Protein AF-A0A8S2EYK3-F1 (afdb_monomer_lite)

Secondary structure (DSSP, 8-state):
-------------SS--HHHHHHHHHHHHHHHHHTTPPP-GGG-EEEE---HHHHHHHHHHH-SSSEEEE-HHHHHHHHHHHGGGSS-TTHHHHHHHHHHHHHT-SSHHHHHHHHHHHHHHTTT-HHHHHHHHHHH-

Structure (mmCIF, N/CA/C/O backbone):
data_AF-A0A8S2EYK3-F1
#
_entry.id   AF-A0A8S2EYK3-F1
#
loop_
_atom_site.group_PDB
_atom_site.id
_atom_site.type_symbol
_atom_site.label_atom_id
_atom_site.label_alt_id
_atom_site.label_comp_id
_atom_site.label_asym_id
_atom_site.label_entity_id
_atom_site.label_seq_id
_atom_site.pdbx_PDB_ins_code
_atom_site.Cartn_x
_atom_site.Cartn_y
_atom_site.Cartn_z
_atom_site.occupancy
_atom_site.B_iso_or_equiv
_atom_site.auth_seq_id
_atom_site.auth_comp_id
_atom_site.auth_asym_id
_atom_site.auth_atom_id
_atom_site.pdbx_PDB_model_num
ATOM 1 N N . MET A 1 1 ? -4.067 21.830 -13.860 1.00 50.81 1 MET A N 1
ATOM 2 C CA . MET A 1 1 ? -3.672 20.714 -14.745 1.00 50.81 1 MET A CA 1
ATOM 3 C C . MET A 1 1 ? -4.149 19.430 -14.081 1.00 50.81 1 MET A C 1
ATOM 5 O O . MET A 1 1 ? -3.721 19.163 -12.966 1.00 50.81 1 MET A O 1
ATOM 9 N N . ILE A 1 2 ? -5.109 18.714 -14.670 1.00 65.94 2 ILE A N 1
ATOM 10 C CA . ILE A 1 2 ? -5.570 17.426 -14.126 1.00 65.94 2 ILE A CA 1
ATOM 11 C C . ILE A 1 2 ? -4.482 16.403 -14.456 1.00 65.94 2 ILE A C 1
ATOM 13 O O . ILE A 1 2 ? -4.147 16.244 -15.627 1.00 65.94 2 ILE A O 1
ATOM 17 N N . LYS A 1 3 ? -3.894 15.752 -13.447 1.00 75.62 3 LYS A N 1
ATOM 18 C CA . LYS A 1 3 ? -2.969 14.636 -13.680 1.00 75.62 3 LYS A CA 1
ATOM 19 C C . LYS A 1 3 ? -3.778 13.471 -14.252 1.00 75.62 3 LYS A C 1
ATOM 21 O O . LYS A 1 3 ? -4.731 13.033 -13.614 1.00 75.62 3 LYS A O 1
ATOM 26 N N . GLN A 1 4 ? -3.424 13.006 -15.444 1.00 82.38 4 GLN A N 1
ATOM 27 C CA . GLN A 1 4 ? -4.035 11.835 -16.068 1.00 82.38 4 GLN A CA 1
ATOM 28 C C . GLN A 1 4 ? -3.063 10.660 -15.984 1.00 82.38 4 GLN A C 1
ATOM 30 O O . GLN A 1 4 ? -1.855 10.826 -16.149 1.00 82.38 4 GLN A O 1
ATOM 35 N N . PHE A 1 5 ? -3.590 9.479 -15.669 1.00 82.00 5 PHE A N 1
ATOM 36 C CA . PHE A 1 5 ? -2.819 8.244 -15.716 1.00 82.00 5 PHE A CA 1
ATOM 37 C C . PHE A 1 5 ? -2.772 7.750 -17.163 1.00 82.00 5 PHE A C 1
ATOM 39 O O . PHE A 1 5 ? -3.820 7.567 -17.782 1.00 82.00 5 PHE A O 1
ATOM 46 N N . HIS A 1 6 ? -1.568 7.535 -17.687 1.00 87.81 6 HIS A N 1
ATOM 47 C CA . HIS A 1 6 ? -1.349 7.055 -19.048 1.00 87.81 6 HIS A CA 1
ATOM 48 C C . HIS A 1 6 ? -0.763 5.641 -18.990 1.00 87.81 6 HIS A C 1
ATOM 50 O O . HIS A 1 6 ? 0.427 5.498 -18.699 1.00 87.81 6 HIS A O 1
ATOM 56 N N . PRO A 1 7 ? -1.568 4.590 -19.223 1.00 89.62 7 PRO A N 1
ATOM 57 C CA . PRO A 1 7 ? -1.022 3.246 -19.338 1.00 89.62 7 PRO A CA 1
ATOM 58 C C . PRO A 1 7 ? -0.080 3.194 -20.546 1.00 89.62 7 PRO A C 1
ATOM 60 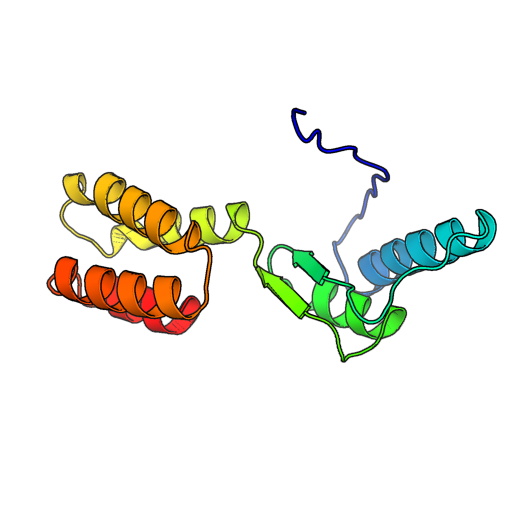O O . PRO A 1 7 ? -0.446 3.627 -21.637 1.00 89.62 7 PRO A O 1
ATOM 63 N N . TYR A 1 8 ? 1.130 2.677 -20.343 1.00 86.94 8 TYR A N 1
ATOM 64 C CA . TYR A 1 8 ? 2.167 2.587 -21.380 1.00 86.94 8 TYR A CA 1
ATOM 65 C C . TYR A 1 8 ? 2.481 1.143 -21.792 1.00 86.94 8 TYR A C 1
ATOM 67 O O . TYR A 1 8 ? 3.222 0.919 -22.742 1.00 86.94 8 TYR A O 1
ATOM 75 N N . GLY A 1 9 ? 1.906 0.160 -21.099 1.00 89.12 9 GLY A N 1
ATOM 76 C CA . GLY A 1 9 ? 2.107 -1.253 -21.380 1.00 89.12 9 GLY A CA 1
ATOM 77 C C . GLY A 1 9 ? 0.988 -2.104 -20.795 1.00 89.12 9 GLY A C 1
ATOM 78 O O . GLY A 1 9 ? 0.311 -1.706 -19.844 1.00 89.12 9 GLY A O 1
ATOM 79 N N . PHE A 1 10 ? 0.796 -3.277 -21.386 1.00 91.31 10 PHE A N 1
ATOM 80 C CA . PHE A 1 10 ? -0.092 -4.317 -20.889 1.00 91.31 10 PHE A CA 1
ATOM 81 C C . PHE A 1 10 ? 0.595 -5.663 -21.090 1.00 91.31 10 PHE A C 1
ATOM 83 O O . PHE A 1 10 ? 1.135 -5.926 -22.163 1.00 91.31 10 PHE A O 1
ATOM 90 N N . ALA A 1 11 ? 0.571 -6.500 -20.061 1.00 92.19 11 ALA A N 1
ATOM 91 C CA . ALA A 1 11 ? 1.145 -7.832 -20.096 1.00 92.19 11 ALA A CA 1
ATOM 92 C C . ALA A 1 11 ? 0.074 -8.854 -19.724 1.00 92.19 11 ALA A C 1
ATOM 94 O O . ALA A 1 11 ? -0.745 -8.615 -18.837 1.00 92.19 11 ALA A O 1
ATOM 95 N N . VAL A 1 12 ? 0.088 -9.991 -20.415 1.00 91.69 12 VAL A N 1
ATOM 96 C CA . VAL A 1 12 ? -0.781 -11.132 -20.122 1.00 91.69 12 VAL A CA 1
ATOM 97 C C . VAL A 1 12 ? 0.111 -12.281 -19.697 1.00 91.69 12 VAL A C 1
ATOM 99 O O . VAL A 1 12 ? 0.883 -12.800 -20.501 1.00 91.69 12 VAL A O 1
ATOM 102 N N . CYS A 1 13 ? -0.006 -12.674 -18.435 1.00 88.69 13 CYS A N 1
ATOM 103 C CA . CYS A 1 13 ? 0.777 -13.751 -17.844 1.00 88.69 13 CYS A CA 1
ATOM 104 C C . CYS A 1 13 ? -0.146 -14.911 -17.480 1.00 88.69 13 CYS A C 1
ATOM 106 O O . CYS A 1 13 ? -1.297 -14.703 -17.101 1.00 88.69 13 CYS A O 1
ATOM 108 N N . SER A 1 14 ? 0.351 -16.143 -17.589 1.00 86.81 14 SER A N 1
ATOM 109 C CA . SER A 1 14 ? -0.432 -17.325 -17.209 1.00 86.81 14 SER A CA 1
ATOM 110 C C . SER A 1 14 ? -0.345 -17.642 -15.716 1.00 86.81 14 SER A C 1
ATOM 112 O O . SER A 1 14 ? -1.293 -18.201 -15.179 1.00 86.81 14 SER A O 1
ATOM 114 N N . ASN A 1 15 ? 0.777 -17.310 -15.062 1.00 85.75 15 ASN A N 1
ATOM 115 C CA . ASN A 1 15 ? 1.075 -17.784 -13.706 1.00 85.75 15 ASN A CA 1
ATOM 116 C C . ASN A 1 15 ? 1.515 -16.688 -12.723 1.00 85.75 15 ASN A C 1
ATOM 118 O O . ASN A 1 15 ? 1.698 -17.013 -11.554 1.00 85.75 15 ASN A O 1
ATOM 122 N N . GLU A 1 16 ? 1.713 -15.441 -13.175 1.00 89.19 16 GLU A N 1
ATOM 123 C CA . GLU A 1 16 ? 2.237 -14.336 -12.346 1.00 89.19 16 GLU A CA 1
ATOM 124 C C . GLU A 1 16 ? 3.490 -14.756 -11.546 1.00 89.19 16 GLU A C 1
ATOM 126 O O . GLU A 1 16 ? 3.640 -14.465 -10.360 1.00 89.19 16 GLU A O 1
ATOM 131 N N . ALA A 1 17 ? 4.386 -15.507 -12.195 1.00 94.12 17 ALA A N 1
ATOM 132 C CA . ALA A 1 17 ? 5.624 -15.974 -11.585 1.00 94.12 17 ALA A CA 1
ATOM 133 C C . ALA A 1 17 ? 6.722 -14.905 -11.679 1.00 94.12 17 ALA A C 1
ATOM 135 O O . ALA A 1 17 ? 6.672 -14.017 -12.526 1.00 94.12 17 ALA A O 1
ATOM 136 N N . GLU A 1 18 ? 7.769 -15.038 -10.863 1.00 95.50 18 GLU A N 1
ATOM 137 C CA . GLU A 1 18 ? 8.915 -14.114 -10.844 1.00 95.50 18 GLU A CA 1
ATOM 138 C C . GLU A 1 18 ? 9.500 -13.881 -12.247 1.00 95.50 18 GLU A C 1
ATOM 140 O O . GLU A 1 18 ? 9.603 -12.744 -12.692 1.00 95.50 18 GLU A O 1
ATOM 145 N N . LYS A 1 19 ? 9.741 -14.957 -13.008 1.00 95.06 19 LYS A N 1
ATOM 146 C CA . LYS A 1 19 ? 10.223 -14.885 -14.399 1.00 95.06 19 LYS A CA 1
ATOM 147 C C . LYS A 1 19 ? 9.302 -14.100 -15.345 1.00 95.06 19 LYS A C 1
ATOM 149 O O . LYS A 1 19 ? 9.771 -13.528 -16.325 1.00 95.06 19 LYS A O 1
ATOM 154 N N . ASP A 1 20 ? 7.990 -14.114 -15.088 1.00 94.88 20 ASP A N 1
ATOM 155 C CA . ASP A 1 20 ? 7.018 -13.413 -15.927 1.00 94.88 20 ASP A CA 1
ATOM 156 C C . ASP A 1 20 ? 7.155 -11.903 -15.681 1.00 94.88 20 ASP A C 1
ATOM 158 O O . ASP A 1 20 ? 7.196 -11.116 -16.626 1.00 94.88 20 ASP A O 1
ATOM 162 N N . PHE A 1 21 ? 7.305 -11.501 -14.415 1.00 95.19 21 PHE A N 1
ATOM 163 C CA . PHE A 1 21 ? 7.572 -10.113 -14.041 1.00 95.19 21 PHE A CA 1
ATOM 164 C C . PHE A 1 21 ? 8.959 -9.643 -14.475 1.00 95.19 21 PHE A C 1
ATOM 166 O O . PHE A 1 21 ? 9.089 -8.516 -14.943 1.00 95.19 21 PHE A O 1
ATOM 173 N N . GLU A 1 22 ? 9.975 -10.501 -14.395 1.00 95.88 22 GLU A N 1
ATOM 174 C CA . GLU A 1 22 ? 11.331 -10.188 -14.852 1.00 95.88 22 GLU A CA 1
ATOM 175 C C . GLU A 1 22 ? 11.326 -9.857 -16.345 1.00 95.88 22 GLU A C 1
ATOM 177 O O . GLU A 1 22 ? 11.823 -8.808 -16.752 1.00 95.88 22 GLU A O 1
ATOM 182 N N . PHE A 1 23 ? 10.651 -10.678 -17.155 1.00 95.38 23 PHE A N 1
ATOM 183 C CA . PHE A 1 23 ? 10.466 -10.402 -18.576 1.00 95.38 23 PHE A CA 1
ATOM 184 C C . PHE A 1 23 ? 9.748 -9.065 -18.832 1.00 95.38 23 PHE A C 1
ATOM 186 O O . PHE A 1 23 ? 10.161 -8.301 -19.710 1.00 95.38 23 PHE A O 1
ATOM 193 N N . ILE A 1 24 ? 8.697 -8.748 -18.064 1.00 95.25 24 ILE A N 1
ATOM 194 C CA . ILE A 1 24 ? 7.987 -7.462 -18.170 1.00 95.25 24 ILE A CA 1
ATOM 195 C C . ILE A 1 24 ? 8.933 -6.297 -17.861 1.00 95.25 24 ILE A C 1
ATOM 197 O O . ILE A 1 24 ? 9.000 -5.340 -18.631 1.00 95.25 24 ILE A O 1
ATOM 201 N N . PHE A 1 25 ? 9.679 -6.369 -16.760 1.00 94.19 25 PHE A N 1
ATOM 202 C CA . PHE A 1 25 ? 10.596 -5.310 -16.347 1.00 94.19 25 PHE A CA 1
ATOM 203 C C . PHE A 1 25 ? 11.758 -5.128 -17.326 1.00 94.19 25 PHE A C 1
ATOM 205 O O . PHE A 1 25 ? 12.079 -3.989 -17.672 1.00 94.19 25 PHE A O 1
ATOM 212 N N . MET A 1 26 ? 12.333 -6.219 -17.841 1.00 94.81 26 MET A N 1
ATOM 213 C CA . MET A 1 26 ? 13.338 -6.165 -18.907 1.00 94.81 26 MET A CA 1
ATOM 214 C C . MET A 1 26 ? 12.775 -5.494 -20.159 1.00 94.81 26 MET A C 1
ATOM 216 O O . MET A 1 26 ? 13.413 -4.601 -20.703 1.00 94.81 26 MET A O 1
ATOM 220 N N . SER A 1 27 ? 11.548 -5.836 -20.563 1.00 94.69 27 SER A N 1
ATOM 221 C CA . SER A 1 27 ? 10.900 -5.222 -21.729 1.00 94.69 27 SER A CA 1
ATOM 222 C C . SER A 1 27 ? 10.723 -3.707 -21.566 1.00 94.69 27 SER A C 1
ATOM 224 O O . SER A 1 27 ? 10.893 -2.957 -22.525 1.00 94.69 27 SER A O 1
ATOM 226 N N . ILE A 1 28 ? 10.407 -3.238 -20.352 1.00 92.69 28 ILE A N 1
ATOM 227 C CA . ILE A 1 28 ? 10.315 -1.802 -20.047 1.00 92.69 28 ILE A CA 1
ATOM 228 C C . ILE A 1 28 ? 11.694 -1.146 -20.149 1.00 92.69 28 ILE A C 1
ATOM 230 O O . ILE A 1 28 ? 11.830 -0.115 -20.804 1.00 92.69 28 ILE A O 1
ATOM 234 N N . ARG A 1 29 ? 12.713 -1.736 -19.515 1.00 91.56 29 ARG A N 1
ATOM 235 C CA . ARG A 1 29 ? 14.088 -1.222 -19.542 1.00 91.56 29 ARG A CA 1
ATOM 236 C C . ARG A 1 29 ? 14.613 -1.115 -20.973 1.00 91.56 29 ARG A C 1
ATOM 238 O O . ARG A 1 29 ? 15.099 -0.057 -21.362 1.00 91.56 29 ARG A O 1
ATOM 245 N N . ASP A 1 30 ? 14.484 -2.189 -21.740 1.00 92.69 30 ASP A N 1
ATOM 246 C CA . ASP A 1 30 ? 15.009 -2.290 -23.100 1.00 92.69 30 ASP A CA 1
ATOM 247 C C . ASP A 1 30 ? 14.241 -1.337 -24.035 1.00 92.69 30 ASP A C 1
ATOM 249 O O . ASP A 1 30 ? 14.848 -0.593 -24.799 1.00 92.69 30 ASP A O 1
ATOM 253 N N . GLY A 1 31 ? 12.914 -1.228 -23.884 1.00 92.69 31 GLY A N 1
ATOM 254 C CA . GLY A 1 31 ? 12.113 -0.255 -24.633 1.00 92.69 31 GLY A CA 1
ATOM 255 C C . GLY A 1 31 ? 12.472 1.207 -24.333 1.00 92.69 31 GLY A C 1
ATOM 256 O O . GLY A 1 31 ? 12.460 2.044 -25.234 1.00 92.69 31 GLY A O 1
ATOM 257 N N . LEU A 1 32 ? 12.826 1.540 -23.086 1.00 90.06 32 LEU A N 1
ATOM 258 C CA . LEU A 1 32 ? 13.333 2.876 -22.746 1.00 90.06 32 LEU A CA 1
ATOM 259 C C . LEU A 1 32 ? 14.699 3.140 -23.395 1.00 90.06 32 LEU A C 1
ATOM 261 O O . LEU A 1 32 ? 14.919 4.238 -23.912 1.00 90.06 32 LEU A O 1
ATOM 265 N N . GLN A 1 33 ? 15.584 2.140 -23.419 1.00 89.94 33 GLN A N 1
ATOM 266 C CA . GLN A 1 33 ? 16.884 2.234 -24.088 1.00 89.94 33 GLN A CA 1
ATOM 267 C C . GLN A 1 33 ? 16.729 2.456 -25.598 1.00 89.94 33 GLN A C 1
ATOM 269 O O . GLN A 1 33 ? 17.359 3.365 -26.136 1.00 89.94 33 GLN A O 1
ATOM 274 N N . ASP A 1 34 ? 15.838 1.714 -26.260 1.00 93.31 34 ASP A N 1
ATOM 275 C CA . ASP A 1 34 ? 15.551 1.861 -27.695 1.00 93.31 34 ASP A CA 1
ATOM 276 C C . ASP A 1 34 ? 15.027 3.262 -28.054 1.00 93.31 34 ASP A C 1
ATOM 278 O O . ASP A 1 34 ? 15.280 3.785 -29.142 1.00 93.31 34 ASP A O 1
ATOM 282 N N . LEU A 1 35 ? 14.318 3.904 -27.122 1.00 92.12 35 LEU A N 1
ATOM 283 C CA . LEU A 1 35 ? 13.824 5.274 -27.261 1.00 92.12 35 LEU A CA 1
ATOM 284 C C . LEU A 1 35 ? 14.867 6.342 -26.885 1.00 92.12 35 LEU A C 1
ATOM 286 O O . LEU A 1 35 ? 14.540 7.532 -26.882 1.00 92.12 35 LEU A O 1
ATOM 290 N N . ASN A 1 36 ? 16.108 5.952 -26.567 1.00 90.88 36 ASN A N 1
ATOM 291 C CA . ASN A 1 36 ? 17.150 6.819 -26.004 1.00 90.88 36 ASN A CA 1
ATOM 292 C C . ASN A 1 36 ? 16.674 7.589 -24.756 1.00 90.88 36 ASN A C 1
ATOM 294 O O . ASN A 1 36 ? 17.067 8.735 -24.517 1.00 90.88 36 ASN A O 1
ATOM 298 N N . MET A 1 37 ? 15.798 6.971 -23.961 1.00 87.69 37 MET A N 1
ATOM 299 C CA . MET A 1 37 ? 15.303 7.521 -22.707 1.00 87.69 37 MET A CA 1
ATOM 300 C C . MET A 1 37 ? 16.113 6.952 -21.548 1.00 87.69 37 MET A C 1
ATOM 302 O O . MET A 1 37 ? 16.087 5.755 -21.273 1.00 87.69 37 MET A O 1
ATOM 306 N N . ASN A 1 38 ? 16.798 7.828 -20.816 1.00 78.31 38 ASN A N 1
ATOM 307 C CA . ASN A 1 38 ? 17.483 7.428 -19.594 1.00 78.31 38 ASN A CA 1
ATOM 308 C C . ASN A 1 38 ? 16.477 7.337 -18.447 1.00 78.31 38 ASN A C 1
ATOM 310 O O . ASN A 1 38 ? 15.815 8.322 -18.106 1.00 78.31 38 ASN A O 1
ATOM 314 N N . MET A 1 39 ? 16.388 6.166 -17.826 1.00 77.06 39 MET A N 1
ATOM 315 C CA . MET A 1 39 ? 15.647 6.006 -16.585 1.00 77.06 39 MET A CA 1
ATOM 316 C C . MET A 1 39 ? 16.454 6.614 -15.433 1.00 77.06 39 MET A C 1
ATOM 318 O O . MET A 1 39 ? 17.660 6.399 -15.321 1.00 77.06 39 MET A O 1
ATOM 322 N N . ASN A 1 40 ? 15.799 7.383 -14.564 1.00 76.56 40 ASN A N 1
ATOM 323 C CA . ASN A 1 40 ? 16.429 7.834 -13.327 1.00 76.56 40 ASN A CA 1
ATOM 324 C C . ASN A 1 40 ? 16.381 6.695 -12.306 1.00 76.56 40 ASN A C 1
ATOM 326 O O . ASN A 1 40 ? 15.470 6.640 -11.482 1.00 76.56 40 ASN A O 1
ATOM 330 N N . GLU A 1 41 ? 17.350 5.785 -12.395 1.00 71.75 41 GLU A N 1
ATOM 331 C CA . GLU A 1 41 ? 17.460 4.624 -11.507 1.00 71.75 41 GLU A CA 1
ATOM 332 C C . GLU A 1 41 ? 17.455 5.046 -10.031 1.00 71.75 41 GLU A C 1
ATOM 334 O O . GLU A 1 41 ? 16.760 4.443 -9.231 1.00 71.75 41 GLU A O 1
ATOM 339 N N . GLN A 1 42 ? 18.088 6.167 -9.670 1.00 70.38 42 GLN A N 1
ATOM 340 C CA . GLN A 1 42 ? 18.170 6.630 -8.275 1.00 70.38 42 GLN A CA 1
ATOM 341 C C . GLN A 1 42 ? 16.824 7.038 -7.649 1.00 70.38 42 GLN A C 1
ATOM 343 O O . GLN A 1 42 ? 16.738 7.186 -6.434 1.00 70.38 42 GLN A O 1
ATOM 348 N N . ASN A 1 43 ? 15.782 7.266 -8.454 1.00 76.06 43 ASN A N 1
ATOM 349 C CA . ASN A 1 43 ? 14.450 7.653 -7.974 1.00 76.06 43 ASN A CA 1
ATOM 350 C C . ASN A 1 43 ? 13.359 6.697 -8.461 1.00 76.06 43 ASN A C 1
ATOM 352 O O . ASN A 1 43 ? 12.189 7.083 -8.556 1.00 76.06 43 ASN A O 1
ATOM 356 N N . LEU A 1 44 ? 13.730 5.465 -8.807 1.00 87.69 44 LEU A N 1
ATOM 357 C CA . LEU A 1 44 ? 12.765 4.478 -9.244 1.00 87.69 44 LEU A CA 1
ATOM 358 C C . LEU A 1 44 ? 11.958 3.976 -8.038 1.00 87.69 44 LEU A C 1
ATOM 360 O O . LEU A 1 44 ? 12.496 3.592 -7.000 1.00 87.69 44 LEU A O 1
ATOM 364 N N . VAL A 1 45 ? 10.633 4.014 -8.174 1.00 89.50 45 VAL A N 1
ATOM 365 C CA . VAL A 1 45 ? 9.700 3.553 -7.144 1.00 89.50 45 VAL A CA 1
ATOM 366 C C . VAL A 1 45 ? 8.789 2.506 -7.756 1.00 89.50 45 VAL A C 1
ATOM 368 O O . VAL A 1 45 ? 8.093 2.779 -8.736 1.00 89.50 45 VAL A O 1
ATOM 371 N N . LEU A 1 46 ? 8.755 1.323 -7.151 1.00 92.50 46 LEU A N 1
ATOM 372 C CA . LEU A 1 46 ? 7.796 0.285 -7.501 1.00 92.50 46 LEU A CA 1
ATOM 373 C C . LEU A 1 46 ? 6.566 0.413 -6.604 1.00 92.50 46 LEU A C 1
ATOM 375 O O . LEU A 1 46 ? 6.673 0.327 -5.382 1.00 92.50 46 LEU A O 1
ATOM 379 N N . VAL A 1 47 ? 5.387 0.557 -7.209 1.00 93.50 47 VAL A N 1
ATOM 380 C CA . VAL A 1 47 ? 4.103 0.489 -6.498 1.00 93.50 47 VAL A CA 1
ATOM 381 C C . VAL A 1 47 ? 3.362 -0.770 -6.940 1.00 93.50 47 VAL A C 1
ATOM 383 O O . VAL A 1 47 ? 2.829 -0.815 -8.046 1.00 93.50 47 VAL A O 1
ATOM 386 N N . ALA A 1 48 ? 3.319 -1.788 -6.082 1.00 93.44 48 ALA A N 1
ATOM 387 C CA . ALA A 1 48 ? 2.762 -3.110 -6.397 1.00 93.44 48 ALA A CA 1
ATOM 388 C C . ALA A 1 48 ? 1.961 -3.687 -5.217 1.00 93.44 48 ALA A C 1
ATOM 390 O O . ALA A 1 48 ? 1.911 -3.101 -4.141 1.00 93.44 48 ALA A O 1
ATOM 391 N N . ASP A 1 49 ? 1.299 -4.827 -5.392 1.00 89.12 49 ASP A N 1
ATOM 392 C CA . ASP A 1 49 ? 0.494 -5.484 -4.346 1.00 89.12 49 ASP A CA 1
ATOM 393 C C . ASP A 1 49 ? 1.324 -6.205 -3.257 1.00 89.12 49 ASP A C 1
ATOM 395 O O . ASP A 1 49 ? 0.769 -6.840 -2.354 1.00 89.12 49 ASP A O 1
ATOM 399 N N . GLY A 1 50 ? 2.652 -6.095 -3.330 1.00 83.19 50 GLY A N 1
ATOM 400 C CA . GLY A 1 50 ? 3.593 -6.666 -2.374 1.00 83.19 50 GLY A CA 1
ATOM 401 C C . GLY A 1 50 ? 3.843 -8.165 -2.541 1.00 83.19 50 GLY A C 1
ATOM 402 O O . GLY A 1 50 ? 4.344 -8.774 -1.601 1.00 83.19 50 GLY A O 1
ATOM 403 N N . ALA A 1 51 ? 3.496 -8.771 -3.681 1.00 90.12 51 ALA A N 1
ATOM 404 C CA . ALA A 1 51 ? 3.910 -10.139 -3.986 1.00 90.12 51 ALA A CA 1
ATOM 405 C C . ALA A 1 51 ? 5.446 -10.254 -4.096 1.00 90.12 51 ALA A C 1
ATOM 407 O O . ALA A 1 51 ? 6.091 -9.445 -4.769 1.00 90.12 51 ALA A O 1
ATOM 408 N N . GLU A 1 52 ? 6.029 -11.287 -3.474 1.00 91.50 52 GLU A N 1
ATOM 409 C CA . GLU A 1 52 ? 7.482 -11.538 -3.501 1.00 91.50 52 GLU A CA 1
ATOM 410 C C . GLU A 1 52 ? 8.014 -11.697 -4.927 1.00 91.50 52 GLU A C 1
ATOM 412 O O . GLU A 1 52 ? 9.052 -11.136 -5.256 1.00 91.50 52 GLU A O 1
ATOM 417 N N . ALA A 1 53 ? 7.258 -12.370 -5.799 1.00 94.12 53 ALA A N 1
ATOM 418 C CA . ALA A 1 53 ? 7.624 -12.562 -7.200 1.00 94.12 53 ALA A CA 1
ATOM 419 C C . ALA A 1 53 ? 7.863 -11.235 -7.944 1.00 94.12 53 ALA A C 1
ATOM 421 O O . ALA A 1 53 ? 8.821 -11.121 -8.702 1.00 94.12 53 ALA A O 1
ATOM 422 N N . ILE A 1 54 ? 7.027 -10.217 -7.709 1.00 94.25 54 ILE A N 1
ATOM 423 C CA . ILE A 1 54 ? 7.192 -8.894 -8.331 1.00 94.25 54 ILE A CA 1
ATOM 424 C C . ILE A 1 54 ? 8.417 -8.194 -7.741 1.00 94.25 54 ILE A C 1
ATOM 426 O O . ILE A 1 54 ? 9.198 -7.592 -8.473 1.00 94.25 54 ILE A O 1
ATOM 430 N N . ARG A 1 55 ? 8.592 -8.282 -6.418 1.00 92.19 55 ARG A N 1
ATOM 431 C CA . ARG A 1 55 ? 9.721 -7.680 -5.700 1.00 92.19 55 ARG A CA 1
ATOM 432 C C . ARG A 1 55 ? 11.060 -8.237 -6.180 1.00 92.19 55 ARG A C 1
ATOM 434 O O . ARG A 1 55 ? 11.933 -7.459 -6.544 1.00 92.19 55 ARG A O 1
ATOM 441 N N . ASN A 1 56 ? 11.202 -9.557 -6.213 1.00 94.00 56 ASN A N 1
ATOM 442 C CA . ASN A 1 56 ? 12.440 -10.218 -6.616 1.00 94.00 56 ASN A CA 1
ATOM 443 C C . ASN A 1 56 ? 12.788 -9.898 -8.072 1.00 94.00 56 ASN A C 1
ATOM 445 O O . ASN A 1 56 ? 13.911 -9.493 -8.356 1.00 94.00 56 ASN A O 1
ATOM 449 N N . ALA A 1 57 ? 11.805 -9.988 -8.972 1.00 95.12 57 ALA A N 1
ATOM 450 C CA . ALA A 1 57 ? 11.981 -9.648 -10.379 1.00 95.12 57 ALA A CA 1
ATOM 451 C C . ALA A 1 57 ? 12.365 -8.178 -10.591 1.00 95.12 57 ALA A C 1
ATOM 453 O O . ALA A 1 57 ? 13.196 -7.851 -11.433 1.00 95.12 57 ALA A O 1
ATOM 454 N N . PHE A 1 58 ? 11.767 -7.265 -9.826 1.00 94.00 58 PHE A N 1
ATOM 455 C CA . PHE A 1 58 ? 12.118 -5.854 -9.904 1.00 94.00 58 PHE A CA 1
ATOM 456 C C . PHE A 1 58 ? 13.561 -5.617 -9.445 1.00 94.00 58 PHE A C 1
ATOM 458 O O . PHE A 1 58 ? 14.313 -4.912 -10.119 1.00 94.00 58 PHE A O 1
ATOM 465 N N . SER A 1 59 ? 13.967 -6.254 -8.342 1.00 92.56 59 SER A N 1
ATOM 466 C CA . SER A 1 59 ? 15.339 -6.180 -7.847 1.00 92.56 59 SER A CA 1
ATOM 467 C C . SER A 1 59 ? 16.357 -6.824 -8.790 1.00 92.56 59 SER A C 1
ATOM 469 O O . SER A 1 59 ? 17.446 -6.276 -8.942 1.00 92.56 59 SER A O 1
ATOM 471 N N . SER A 1 60 ? 16.019 -7.924 -9.475 1.00 94.25 60 SER A N 1
ATOM 472 C CA . SER A 1 60 ? 16.932 -8.556 -10.441 1.00 94.25 60 SER A CA 1
ATOM 473 C C . SER A 1 60 ? 17.199 -7.664 -11.658 1.00 94.25 60 SER A C 1
ATOM 475 O O . SER A 1 60 ? 18.323 -7.625 -12.159 1.00 94.25 60 SER A O 1
ATOM 477 N N . VAL A 1 61 ? 16.188 -6.917 -12.120 1.00 92.94 61 VAL A N 1
ATOM 478 C CA . VAL A 1 61 ? 16.288 -6.094 -13.336 1.00 92.94 61 VAL A CA 1
ATOM 479 C C . VAL A 1 61 ? 16.846 -4.701 -13.063 1.00 92.94 61 VAL A C 1
ATOM 481 O O . VAL A 1 61 ? 17.607 -4.188 -13.887 1.00 92.94 61 VAL A O 1
ATOM 484 N N . PHE A 1 62 ? 16.464 -4.084 -11.943 1.00 90.75 62 PHE A N 1
ATOM 485 C CA . PHE A 1 62 ? 16.783 -2.685 -11.650 1.00 90.75 62 PHE A CA 1
ATOM 486 C C . PHE A 1 62 ? 17.730 -2.491 -10.455 1.00 90.75 62 PHE A C 1
ATOM 488 O O . PHE A 1 62 ? 18.238 -1.386 -10.286 1.00 90.75 62 PHE A O 1
ATOM 495 N N . GLY A 1 63 ? 18.008 -3.522 -9.651 1.00 88.94 63 GLY A N 1
ATOM 496 C CA . GLY A 1 63 ? 18.865 -3.454 -8.458 1.00 88.94 63 GLY A CA 1
ATOM 497 C C . GLY A 1 63 ? 18.096 -3.390 -7.130 1.00 88.94 63 GLY A C 1
ATOM 498 O O . GLY A 1 63 ? 16.870 -3.308 -7.097 1.00 88.94 63 GLY A O 1
ATOM 499 N N . GLU A 1 64 ? 18.811 -3.449 -6.004 1.00 82.31 64 GLU A N 1
ATOM 500 C CA . GLU A 1 64 ? 18.205 -3.569 -4.663 1.00 82.31 64 GLU A CA 1
ATOM 501 C C . GLU A 1 64 ? 17.935 -2.221 -3.959 1.00 82.31 64 GLU A C 1
ATOM 503 O O . GLU A 1 64 ? 17.131 -2.173 -3.029 1.00 82.31 64 GLU A O 1
ATOM 508 N N . ASP A 1 65 ? 18.524 -1.117 -4.430 1.00 74.44 65 ASP A N 1
ATOM 509 C CA . ASP A 1 65 ? 18.483 0.207 -3.777 1.00 74.44 65 ASP A CA 1
ATOM 510 C C . ASP A 1 65 ? 17.226 1.043 -4.114 1.00 74.44 65 ASP A C 1
ATOM 512 O O . ASP A 1 65 ? 17.283 2.269 -4.226 1.00 74.44 65 ASP A O 1
ATOM 516 N N . HIS A 1 66 ? 16.067 0.395 -4.271 1.00 79.06 66 HIS A N 1
ATOM 517 C CA . HIS A 1 66 ? 14.827 1.055 -4.704 1.00 79.06 66 HIS A CA 1
ATOM 518 C C . HIS A 1 66 ? 13.717 1.028 -3.663 1.00 79.06 66 HIS A C 1
ATOM 520 O O . HIS A 1 66 ? 13.535 0.070 -2.910 1.00 79.06 66 HIS A O 1
ATOM 526 N N . ASN A 1 67 ? 12.881 2.068 -3.693 1.00 83.12 67 ASN A N 1
ATOM 527 C CA . ASN A 1 67 ? 11.703 2.138 -2.839 1.00 83.12 67 ASN A CA 1
ATOM 528 C C . ASN A 1 67 ? 10.579 1.268 -3.413 1.00 83.12 67 ASN A C 1
ATOM 530 O O . ASN A 1 67 ? 10.027 1.555 -4.477 1.00 83.12 67 ASN A O 1
ATOM 534 N N . MET A 1 68 ? 10.196 0.233 -2.670 1.00 87.06 68 MET A N 1
ATOM 535 C CA . MET A 1 68 ? 9.008 -0.568 -2.953 1.00 87.06 68 MET A CA 1
ATOM 536 C C . MET A 1 68 ? 7.885 -0.174 -2.004 1.00 87.06 68 MET A C 1
ATOM 538 O O . MET A 1 68 ? 8.025 -0.260 -0.785 1.00 87.06 68 MET A O 1
ATOM 542 N N . VAL A 1 69 ? 6.757 0.245 -2.566 1.00 90.19 69 VAL A N 1
ATOM 543 C CA . VAL A 1 69 ? 5.606 0.740 -1.815 1.00 90.19 69 VAL A CA 1
ATOM 544 C C . VAL A 1 69 ? 4.396 -0.138 -2.104 1.00 90.19 69 VAL A C 1
ATOM 546 O O . VAL A 1 69 ? 4.078 -0.443 -3.256 1.00 90.19 69 VAL A O 1
ATOM 549 N N . MET A 1 70 ? 3.683 -0.527 -1.047 1.00 91.25 70 MET A N 1
ATOM 550 C CA . MET A 1 70 ? 2.415 -1.235 -1.184 1.00 91.25 70 MET A CA 1
ATOM 551 C C . MET A 1 70 ? 1.392 -0.357 -1.913 1.00 91.25 70 MET A C 1
ATOM 553 O O . MET A 1 70 ? 1.113 0.778 -1.528 1.00 91.25 70 MET A O 1
ATOM 557 N N . CYS A 1 71 ? 0.765 -0.913 -2.942 1.00 93.81 71 CYS A N 1
ATOM 558 C CA . CYS A 1 71 ? -0.313 -0.275 -3.670 1.00 93.81 71 CYS A CA 1
ATOM 559 C C . CYS A 1 71 ? -1.495 0.003 -2.735 1.00 93.81 71 CYS A C 1
ATOM 561 O O . CYS A 1 71 ? -2.093 -0.913 -2.164 1.00 93.81 71 CYS A O 1
ATOM 563 N N . TRP A 1 72 ? -1.889 1.273 -2.652 1.00 94.31 72 TRP A N 1
ATOM 564 C CA . TRP A 1 72 ? -2.968 1.741 -1.784 1.00 94.31 72 TRP A CA 1
ATOM 565 C C . TRP A 1 72 ? -4.286 0.977 -1.962 1.00 94.31 72 TRP A C 1
ATOM 567 O O . TRP A 1 72 ? -4.915 0.572 -0.989 1.00 94.31 72 TRP A O 1
ATOM 577 N N . SER A 1 73 ? -4.687 0.707 -3.208 1.00 93.69 73 SER A N 1
ATOM 578 C CA . SER A 1 73 ? -5.911 -0.054 -3.501 1.00 93.69 73 SER A CA 1
ATOM 579 C C . SER A 1 73 ? -5.861 -1.476 -2.925 1.00 93.69 73 SER A C 1
ATOM 581 O O . SER A 1 73 ? -6.850 -1.965 -2.375 1.00 93.69 73 SER A O 1
ATOM 583 N N . HIS A 1 74 ? -4.700 -2.135 -2.997 1.00 94.50 74 HIS A N 1
ATOM 584 C CA . HIS A 1 74 ? -4.507 -3.471 -2.434 1.00 94.50 74 HIS A CA 1
ATOM 585 C C . HIS A 1 74 ? -4.465 -3.447 -0.907 1.00 94.50 74 HIS A C 1
ATOM 587 O O . HIS A 1 74 ? -5.121 -4.279 -0.276 1.00 94.50 74 HIS A O 1
ATOM 593 N N . MET A 1 75 ? -3.774 -2.468 -0.318 1.00 95.56 75 MET A N 1
ATOM 594 C CA . MET A 1 75 ? -3.772 -2.245 1.127 1.00 95.56 75 MET A CA 1
ATOM 595 C C . MET A 1 75 ? -5.198 -2.036 1.654 1.00 95.56 75 MET A C 1
ATOM 597 O O . MET A 1 75 ? -5.639 -2.803 2.511 1.00 95.56 75 MET A O 1
ATOM 601 N N . ARG A 1 76 ? -5.978 -1.109 1.071 1.00 96.38 76 ARG A N 1
ATOM 602 C CA . ARG A 1 76 ? -7.374 -0.861 1.480 1.00 96.38 76 ARG A CA 1
ATOM 603 C C . ARG A 1 76 ? -8.218 -2.129 1.420 1.00 96.38 76 ARG A C 1
ATOM 605 O O . ARG A 1 76 ? -8.912 -2.438 2.382 1.00 96.38 76 ARG A O 1
ATOM 612 N N . LYS A 1 77 ? -8.125 -2.910 0.335 1.00 96.25 77 LYS A N 1
ATOM 613 C CA . LYS A 1 77 ? -8.838 -4.196 0.218 1.00 96.25 77 LYS A CA 1
ATOM 614 C C . LYS A 1 77 ? -8.447 -5.178 1.328 1.00 96.25 77 LYS A C 1
ATOM 616 O O . LYS A 1 77 ? -9.305 -5.908 1.823 1.00 96.25 77 LYS A O 1
ATOM 621 N N . ARG A 1 78 ? -7.168 -5.233 1.721 1.00 96.19 78 ARG A N 1
ATOM 622 C CA . ARG A 1 78 ? -6.688 -6.099 2.816 1.00 96.19 78 ARG A CA 1
ATOM 623 C C . ARG A 1 78 ? -7.198 -5.623 4.177 1.00 96.19 78 ARG A C 1
ATOM 625 O O . ARG A 1 78 ? -7.692 -6.446 4.943 1.00 96.19 78 ARG A O 1
ATOM 632 N N . VAL A 1 79 ? -7.167 -4.318 4.446 1.00 97.38 79 VAL A N 1
ATOM 633 C CA . VAL A 1 79 ? -7.725 -3.725 5.673 1.00 97.38 79 VAL A CA 1
ATOM 634 C C . VAL A 1 79 ? -9.232 -3.953 5.765 1.00 97.38 79 VAL A C 1
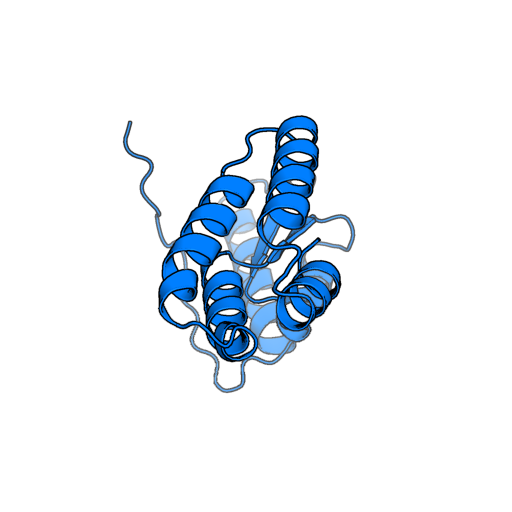ATOM 636 O O . VAL A 1 79 ? -9.704 -4.436 6.789 1.00 97.38 79 VAL A O 1
ATOM 639 N N . GLN A 1 80 ? -9.979 -3.726 4.683 1.00 97.31 80 GLN A N 1
ATOM 640 C CA . GLN A 1 80 ? -11.424 -3.977 4.629 1.00 97.31 80 GLN A CA 1
ATOM 641 C C . GLN A 1 80 ? -11.774 -5.425 4.987 1.00 97.31 80 GLN A C 1
ATOM 643 O O . GLN A 1 80 ? -12.691 -5.670 5.769 1.00 97.31 80 GLN A O 1
ATOM 648 N N . LYS A 1 81 ? -10.995 -6.399 4.495 1.00 97.31 81 LYS A N 1
ATOM 649 C CA . LYS A 1 81 ? -11.156 -7.814 4.869 1.00 97.31 81 LYS A CA 1
ATOM 650 C C . LYS A 1 81 ? -10.946 -8.069 6.362 1.00 97.31 81 LYS A C 1
ATOM 652 O O . LYS A 1 81 ? -11.416 -9.091 6.850 1.00 97.31 81 LYS A O 1
ATOM 657 N N . LYS A 1 82 ? -10.258 -7.184 7.084 1.00 98.06 82 LYS A N 1
ATOM 658 C CA . LYS A 1 82 ? -9.940 -7.289 8.516 1.00 98.06 82 LYS A CA 1
ATOM 659 C C . LYS A 1 82 ? -10.826 -6.416 9.408 1.00 98.06 82 LYS A C 1
ATOM 661 O O . LYS A 1 82 ? -10.730 -6.533 10.623 1.00 98.06 82 LYS A O 1
ATOM 666 N N . LEU A 1 83 ? -11.758 -5.643 8.844 1.00 97.38 83 LEU A N 1
ATOM 667 C CA . LEU A 1 83 ? -12.739 -4.874 9.626 1.00 97.38 83 LEU A CA 1
ATOM 668 C C . LEU A 1 83 ? -13.666 -5.763 10.466 1.00 97.38 83 LEU A C 1
ATOM 670 O O . LEU A 1 83 ? -14.200 -5.310 11.466 1.00 97.38 83 LEU A O 1
ATOM 674 N N . HIS A 1 84 ? -13.804 -7.054 10.140 1.00 96.88 84 HIS A N 1
ATOM 675 C CA . HIS A 1 84 ? -14.525 -8.015 10.988 1.00 96.88 84 HIS A CA 1
ATOM 676 C C . HIS A 1 84 ? -13.919 -8.187 12.396 1.00 96.88 84 HIS A C 1
ATOM 678 O O . HIS A 1 84 ? -14.551 -8.805 13.247 1.00 96.88 84 HIS A O 1
ATOM 684 N N . LEU A 1 85 ? -12.701 -7.685 12.638 1.00 97.75 85 LEU A N 1
ATOM 685 C CA . LEU A 1 85 ? -12.093 -7.618 13.970 1.00 97.75 85 LEU A CA 1
ATOM 686 C C . LEU A 1 85 ? -12.733 -6.542 14.867 1.00 97.75 85 LEU A C 1
ATOM 688 O O . LEU A 1 85 ? -12.482 -6.553 16.069 1.00 97.75 85 LEU A O 1
ATOM 692 N N . ILE A 1 86 ? -13.534 -5.642 14.288 1.00 97.69 86 ILE A N 1
ATOM 693 C CA . ILE A 1 86 ? -14.305 -4.590 14.958 1.00 97.69 86 ILE A CA 1
ATOM 694 C C . ILE A 1 86 ? -15.755 -5.065 15.049 1.00 97.69 86 ILE A C 1
ATOM 696 O O . ILE A 1 86 ? -16.392 -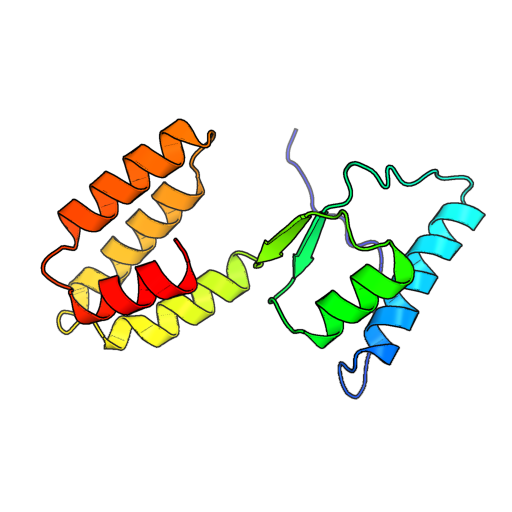5.323 14.020 1.00 97.69 86 ILE A O 1
ATOM 700 N N . GLU A 1 87 ? -16.273 -5.188 16.271 1.00 95.50 87 GLU A N 1
ATOM 701 C CA . GLU A 1 87 ? -17.613 -5.734 16.524 1.00 95.50 87 GLU A CA 1
ATOM 702 C C . GLU A 1 87 ? -18.719 -4.790 16.031 1.00 95.50 87 GLU A C 1
ATOM 704 O O . GLU A 1 87 ? -19.677 -5.234 15.388 1.00 95.50 87 GLU A O 1
ATOM 709 N N . ASP A 1 88 ? -18.569 -3.485 16.278 1.00 96.81 88 ASP A N 1
ATOM 710 C CA . ASP A 1 88 ? -19.523 -2.479 15.819 1.00 96.81 88 ASP A CA 1
ATOM 711 C C . ASP A 1 88 ? -19.287 -2.118 14.346 1.00 96.81 88 ASP A C 1
ATOM 713 O O . ASP A 1 88 ? -18.371 -1.380 13.974 1.00 96.81 88 ASP A O 1
ATOM 717 N N . LYS A 1 89 ? -20.178 -2.618 13.488 1.00 95.75 89 LYS A N 1
ATOM 718 C CA . LYS A 1 89 ? -20.156 -2.358 12.043 1.00 95.75 89 LYS A CA 1
ATOM 719 C C . LYS A 1 89 ? -20.356 -0.888 11.683 1.00 95.75 89 LYS A C 1
ATOM 721 O O . LYS A 1 89 ? -19.956 -0.493 10.591 1.00 95.75 89 LYS A O 1
ATOM 726 N N . ASN A 1 90 ? -20.953 -0.077 12.557 1.00 95.94 90 ASN A N 1
ATOM 727 C CA . ASN A 1 90 ? -21.136 1.350 12.284 1.00 95.94 90 ASN A CA 1
ATOM 728 C C . ASN A 1 90 ? -19.792 2.093 12.238 1.00 95.94 90 ASN A C 1
ATOM 730 O O . ASN A 1 90 ? -19.668 3.088 11.529 1.00 95.94 90 ASN A O 1
ATOM 734 N N . LEU A 1 91 ? -18.772 1.566 12.923 1.00 97.00 91 LEU A N 1
ATOM 735 C CA . LEU A 1 91 ? -17.430 2.148 12.984 1.00 97.00 91 LEU A CA 1
ATOM 736 C C . LEU A 1 91 ? -16.574 1.823 11.751 1.00 97.00 91 LEU A C 1
ATOM 738 O O . LEU A 1 91 ? -15.545 2.456 11.530 1.00 97.00 91 LEU A O 1
ATOM 742 N N . HIS A 1 92 ? -16.981 0.852 10.923 1.00 97.88 92 HIS A N 1
ATOM 743 C CA . HIS A 1 92 ? -16.182 0.363 9.787 1.00 97.88 92 HIS A CA 1
ATOM 744 C C . HIS A 1 92 ? -15.885 1.452 8.755 1.00 97.88 92 HIS A C 1
ATOM 746 O O . HIS A 1 92 ? -14.778 1.506 8.225 1.00 97.88 92 HIS A O 1
ATOM 752 N N . ASN A 1 93 ? -16.859 2.315 8.467 1.00 97.50 93 ASN A N 1
ATOM 753 C CA . ASN A 1 93 ? -16.646 3.420 7.533 1.00 97.50 93 ASN A CA 1
ATOM 754 C C . ASN A 1 93 ? -15.767 4.503 8.162 1.00 97.50 93 ASN A C 1
ATOM 756 O O . ASN A 1 93 ? -14.823 4.962 7.533 1.00 97.50 93 ASN A O 1
ATOM 760 N N . GLU A 1 94 ? -16.023 4.844 9.425 1.00 98.06 94 GLU A N 1
ATOM 761 C CA . GLU A 1 94 ? -15.296 5.908 10.117 1.00 98.06 94 GLU A CA 1
ATOM 762 C C . GLU A 1 94 ? -13.803 5.583 10.266 1.00 98.06 94 GLU A C 1
ATOM 764 O O . GLU A 1 94 ? -12.952 6.440 10.032 1.00 98.06 94 GLU A O 1
ATOM 769 N N . ILE A 1 95 ? -13.458 4.332 10.588 1.00 98.12 95 ILE A N 1
ATOM 770 C CA . ILE A 1 95 ? -12.051 3.932 10.691 1.00 98.12 95 ILE A CA 1
ATOM 771 C C . ILE A 1 95 ? -11.353 3.924 9.326 1.00 98.12 95 ILE A C 1
ATOM 773 O O . ILE A 1 95 ? -10.177 4.270 9.240 1.00 98.12 95 ILE A O 1
ATOM 777 N N . MET A 1 96 ? -12.064 3.570 8.250 1.00 98.06 96 MET A N 1
ATOM 778 C CA . MET A 1 96 ? -11.522 3.632 6.890 1.00 98.06 96 MET A CA 1
ATOM 779 C C . MET A 1 96 ? -11.303 5.077 6.434 1.00 98.06 96 MET A C 1
ATOM 781 O O . MET A 1 96 ? -10.267 5.357 5.837 1.00 98.06 96 MET A O 1
ATOM 785 N N . ASP A 1 97 ? -12.218 5.990 6.759 1.00 98.12 97 ASP A N 1
ATOM 786 C CA . ASP A 1 97 ? -12.076 7.419 6.461 1.00 98.12 97 ASP A CA 1
ATOM 787 C C . ASP A 1 97 ? -10.882 8.035 7.213 1.00 98.12 97 ASP A C 1
ATOM 789 O O . ASP A 1 97 ? -10.119 8.834 6.657 1.00 98.12 97 ASP A O 1
ATOM 793 N N . ASP A 1 98 ? -10.655 7.624 8.464 1.00 98.00 98 ASP A N 1
ATOM 794 C CA . ASP A 1 98 ? -9.474 8.049 9.217 1.00 98.00 98 ASP A CA 1
ATOM 795 C C . ASP A 1 98 ? -8.176 7.473 8.624 1.00 98.00 98 ASP A C 1
ATOM 797 O O . ASP A 1 98 ? -7.171 8.181 8.551 1.00 98.00 98 ASP A O 1
ATOM 801 N N . ILE A 1 99 ? -8.175 6.215 8.168 1.00 97.88 99 ILE A N 1
ATOM 802 C CA . ILE A 1 99 ? -7.024 5.597 7.483 1.00 97.88 99 ILE A CA 1
ATOM 803 C C . ILE A 1 99 ? -6.716 6.333 6.173 1.00 97.88 99 ILE A C 1
ATOM 805 O O . ILE A 1 99 ? -5.552 6.636 5.897 1.00 97.88 99 ILE A O 1
ATOM 809 N N . ASP A 1 100 ? -7.747 6.673 5.396 1.00 96.69 100 ASP A N 1
ATOM 810 C CA . ASP A 1 100 ? -7.614 7.492 4.190 1.00 96.69 100 ASP A CA 1
ATOM 811 C C . ASP A 1 100 ? -7.023 8.875 4.547 1.00 96.69 100 ASP A C 1
ATOM 813 O O . ASP A 1 100 ? -6.119 9.364 3.869 1.00 96.69 100 ASP A O 1
ATOM 817 N N . THR A 1 101 ? -7.435 9.471 5.669 1.00 96.38 101 THR A N 1
ATOM 818 C CA . THR A 1 101 ? -6.880 10.743 6.166 1.00 96.38 101 THR A CA 1
ATOM 819 C C . THR A 1 101 ? -5.405 10.627 6.563 1.00 96.38 101 THR A C 1
ATOM 821 O O . THR A 1 101 ? -4.607 11.500 6.215 1.00 96.38 101 THR A O 1
ATOM 824 N N . VAL A 1 102 ? -5.010 9.551 7.254 1.00 96.81 102 VAL A N 1
ATOM 825 C CA . VAL A 1 102 ? -3.604 9.289 7.610 1.00 96.81 102 VAL A CA 1
ATOM 826 C C . VAL A 1 102 ? -2.748 9.163 6.346 1.00 96.81 102 VAL A C 1
ATOM 828 O O . VAL A 1 102 ? -1.675 9.768 6.279 1.00 96.81 102 VAL A O 1
ATOM 831 N N . GLN A 1 103 ? -3.230 8.454 5.319 1.00 95.00 103 GLN A N 1
ATOM 832 C CA . GLN A 1 103 ? -2.514 8.262 4.052 1.00 95.00 103 GLN A CA 1
ATOM 833 C C . GLN A 1 103 ? -2.251 9.571 3.300 1.00 95.00 103 GLN A C 1
ATOM 835 O O . GLN A 1 103 ? -1.225 9.697 2.631 1.00 95.00 103 GLN A O 1
ATOM 840 N N . LEU A 1 104 ? -3.134 10.561 3.435 1.00 94.88 104 LEU A N 1
ATOM 841 C CA . LEU A 1 104 ? -2.997 11.877 2.803 1.00 94.88 104 LEU A CA 1
ATOM 842 C C . LEU A 1 104 ? -1.971 12.793 3.497 1.00 94.88 104 LEU A C 1
ATOM 844 O O . LEU A 1 104 ? -1.809 13.954 3.110 1.00 94.88 104 LEU A O 1
ATOM 848 N N . SER A 1 105 ? -1.255 12.290 4.505 1.00 96.12 105 SER A N 1
ATOM 849 C CA . SER A 1 105 ? -0.168 13.016 5.159 1.00 96.12 105 SER A CA 1
ATOM 850 C C . SER A 1 105 ? 0.907 13.438 4.156 1.00 96.12 105 SER A C 1
ATOM 852 O O . SER A 1 105 ? 1.503 12.627 3.456 1.00 96.12 105 SER A O 1
ATOM 854 N N . ASN A 1 106 ? 1.203 14.735 4.121 1.00 93.94 106 ASN A N 1
ATOM 855 C CA . ASN A 1 106 ? 2.151 15.333 3.174 1.00 93.94 106 ASN A CA 1
ATOM 856 C C . ASN A 1 106 ? 3.607 15.367 3.668 1.00 93.94 106 ASN A C 1
ATOM 858 O O . ASN A 1 106 ? 4.478 15.911 2.992 1.00 93.94 106 ASN A O 1
ATOM 862 N N . SER A 1 107 ? 3.867 14.855 4.869 1.00 95.88 107 SER A N 1
ATOM 863 C CA . SER A 1 107 ? 5.203 14.771 5.444 1.00 95.88 107 SER A CA 1
ATOM 864 C C . SER A 1 107 ? 5.269 13.645 6.466 1.00 95.88 107 SER A C 1
ATOM 866 O O . SER A 1 107 ? 4.258 13.311 7.088 1.00 95.88 107 SER A O 1
ATOM 868 N N . GLN A 1 108 ? 6.475 13.129 6.698 1.00 94.25 108 GLN A N 1
ATOM 869 C CA . GLN A 1 108 ? 6.738 12.124 7.728 1.00 94.25 108 GLN A CA 1
ATOM 870 C C . GLN A 1 108 ? 6.261 12.591 9.114 1.00 94.25 108 GLN A C 1
ATOM 872 O O . GLN A 1 108 ? 5.589 11.857 9.830 1.00 94.25 108 GLN A O 1
ATOM 877 N N . LYS A 1 109 ? 6.517 13.858 9.465 1.00 97.69 109 LYS A N 1
ATOM 878 C CA . LYS A 1 109 ? 6.070 14.441 10.738 1.00 97.69 109 LYS A CA 1
ATOM 879 C C . LYS A 1 109 ? 4.543 14.469 10.851 1.00 97.69 109 LYS A C 1
ATOM 881 O O . LYS A 1 109 ? 4.004 14.172 11.915 1.00 97.69 109 LYS A O 1
ATOM 886 N N . THR A 1 110 ? 3.849 14.846 9.775 1.00 97.75 110 THR A N 1
ATOM 887 C CA . THR A 1 110 ? 2.378 14.844 9.732 1.00 97.75 110 THR A CA 1
ATOM 888 C C . THR A 1 110 ? 1.847 13.424 9.902 1.00 97.75 110 THR A C 1
ATOM 890 O O . THR A 1 110 ? 0.961 13.215 10.726 1.00 97.75 110 THR A O 1
ATOM 893 N N . PHE A 1 111 ? 2.439 12.459 9.193 1.00 96.81 111 PHE A N 1
ATOM 894 C CA . PHE A 1 111 ? 2.079 11.047 9.269 1.00 96.81 111 PHE A CA 1
ATOM 895 C C . PHE A 1 111 ? 2.230 10.504 10.690 1.00 96.81 111 PHE A C 1
ATOM 897 O O . PHE A 1 111 ? 1.276 9.981 11.253 1.00 96.81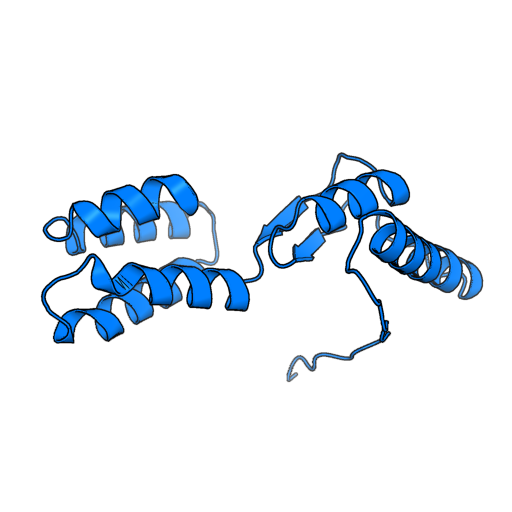 111 PHE A O 1
ATOM 904 N N . GLU A 1 112 ? 3.376 10.721 11.334 1.00 97.38 112 GLU A N 1
ATOM 905 C CA . GLU A 1 112 ? 3.619 10.261 12.707 1.00 97.38 112 GLU A CA 1
ATOM 906 C C . GLU A 1 112 ? 2.619 10.835 13.718 1.00 97.38 112 GLU A C 1
ATOM 908 O O . GLU A 1 112 ? 2.182 10.138 1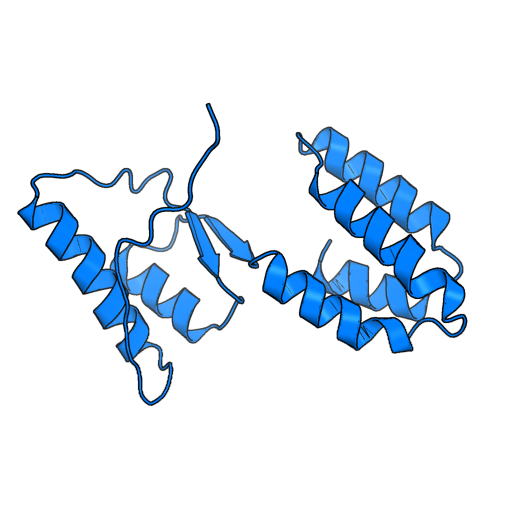4.638 1.00 97.38 112 GLU A O 1
ATOM 913 N N . VAL A 1 113 ? 2.248 12.112 13.574 1.00 97.88 113 VAL A N 1
ATOM 914 C CA . VAL A 1 113 ? 1.239 12.744 14.435 1.00 97.88 113 VAL A CA 1
ATOM 915 C C . VAL A 1 113 ? -0.150 12.173 14.151 1.00 97.88 113 VAL A C 1
ATOM 917 O O . VAL A 1 113 ? -0.854 11.816 15.096 1.00 97.88 113 VAL A O 1
ATOM 920 N N . ALA A 1 114 ? -0.534 12.053 12.879 1.00 97.94 114 ALA A N 1
ATOM 921 C CA . ALA A 1 114 ? -1.823 11.502 12.470 1.00 97.94 114 ALA A CA 1
ATOM 922 C C . ALA A 1 114 ? -1.987 10.053 12.951 1.00 97.94 114 ALA A C 1
ATOM 924 O O . ALA A 1 114 ? -2.999 9.727 13.565 1.00 97.94 114 ALA A O 1
ATOM 925 N N . THR A 1 115 ? -0.956 9.221 12.798 1.00 97.81 115 THR A N 1
ATOM 926 C CA . THR A 1 115 ? -0.920 7.840 13.294 1.00 97.81 115 THR A CA 1
ATOM 927 C C . THR A 1 115 ? -1.086 7.777 14.813 1.00 97.81 115 THR A C 1
ATOM 929 O O . THR A 1 115 ? -1.894 7.000 15.316 1.00 97.81 115 THR A O 1
ATOM 932 N N . LYS A 1 116 ? -0.398 8.635 15.581 1.00 97.81 116 LYS A N 1
ATOM 933 C CA . LYS A 1 116 ? -0.581 8.695 17.046 1.00 97.81 116 LYS A CA 1
ATOM 934 C C . LYS A 1 116 ? -2.015 9.058 17.436 1.00 97.81 116 LYS A C 1
ATOM 936 O O . LYS A 1 116 ? -2.547 8.504 18.397 1.00 97.81 116 LYS A O 1
ATOM 941 N N . LEU A 1 117 ? -2.639 9.989 16.714 1.00 98.31 117 LEU A N 1
ATOM 942 C CA . LEU A 1 117 ? -4.031 10.379 16.949 1.00 98.31 117 LEU A CA 1
ATOM 943 C C . LEU A 1 117 ? -5.008 9.263 16.562 1.00 98.31 117 LEU A C 1
ATOM 945 O O . LEU A 1 117 ? -5.926 8.989 17.332 1.00 98.31 117 LEU A O 1
ATOM 949 N N . PHE A 1 118 ? -4.768 8.582 15.440 1.00 98.38 118 PHE A N 1
ATOM 950 C CA . PHE A 1 118 ? -5.526 7.417 14.988 1.00 98.38 118 PHE A CA 1
ATOM 951 C C . PHE A 1 118 ? -5.521 6.302 16.041 1.00 98.38 118 PHE A C 1
ATOM 953 O O . PHE A 1 118 ? -6.580 5.893 16.517 1.00 98.38 118 PHE A O 1
ATOM 960 N N . LEU A 1 119 ? -4.332 5.885 16.494 1.00 98.06 119 LEU A N 1
ATOM 961 C CA . LEU A 1 119 ? -4.177 4.853 17.525 1.00 98.06 119 LEU A CA 1
ATOM 962 C C . LEU A 1 119 ? -4.853 5.253 18.845 1.00 98.06 119 LEU A C 1
ATOM 964 O O . LEU A 1 119 ? -5.446 4.421 19.527 1.00 98.06 119 LEU A O 1
ATOM 968 N N . LYS A 1 120 ? -4.802 6.541 19.207 1.00 98.19 120 LYS A N 1
ATOM 969 C CA . LYS A 1 120 ? -5.467 7.056 20.410 1.00 98.19 120 LYS A CA 1
ATOM 970 C C . LYS A 1 120 ? -6.994 7.036 20.288 1.00 98.19 120 LYS A C 1
ATOM 972 O O . LYS A 1 120 ? -7.655 6.740 21.285 1.00 98.19 120 LYS A O 1
ATOM 977 N N . LYS A 1 121 ? -7.544 7.383 19.119 1.00 98.25 121 LYS A N 1
ATOM 978 C CA . LYS A 1 121 ? -8.992 7.405 18.852 1.00 98.25 121 LYS A CA 1
ATOM 979 C C . LYS A 1 121 ? -9.578 5.996 18.917 1.00 98.25 121 LYS A C 1
ATOM 981 O O . LYS A 1 121 ? -10.538 5.779 19.646 1.00 98.25 121 LYS A O 1
ATOM 986 N N . TRP A 1 122 ? -8.943 5.042 18.242 1.00 98.00 122 TRP A N 1
ATOM 987 C CA . TRP A 1 122 ? -9.442 3.673 18.077 1.00 98.00 122 TRP A CA 1
ATOM 988 C C . TRP A 1 122 ? -8.953 2.690 19.143 1.00 98.00 122 TRP A C 1
ATOM 990 O O . TRP A 1 122 ? -9.034 1.482 18.954 1.00 98.00 122 TRP A O 1
ATOM 1000 N N . LYS A 1 123 ? -8.443 3.188 20.278 1.00 97.38 123 LYS A N 1
ATOM 1001 C CA . LYS A 1 123 ? -7.824 2.368 21.333 1.00 97.38 123 LYS A CA 1
ATOM 1002 C C . LYS A 1 123 ? -8.713 1.239 21.879 1.00 97.38 123 LYS A C 1
ATOM 1004 O O . LYS A 1 123 ? -8.177 0.296 22.444 1.00 97.38 123 LYS A O 1
ATOM 1009 N N . SER A 1 124 ? -10.040 1.362 21.771 1.00 97.19 124 SER A N 1
ATOM 1010 C CA . SER A 1 124 ? -10.997 0.324 22.181 1.00 97.19 124 SER A CA 1
ATOM 1011 C C . SER A 1 124 ? -10.999 -0.879 21.239 1.00 97.19 124 SER A C 1
ATOM 1013 O O . SER A 1 124 ? -11.299 -1.989 21.668 1.00 97.19 124 SER A O 1
ATOM 1015 N N . GLU A 1 125 ? -10.609 -0.687 19.979 1.00 97.62 125 GLU A N 1
ATOM 1016 C CA . GLU A 1 125 ? -10.613 -1.712 18.935 1.00 97.62 125 GLU A CA 1
ATOM 1017 C C . GLU A 1 125 ? -9.285 -2.483 18.917 1.00 97.62 125 GLU A C 1
ATOM 1019 O O . GLU A 1 125 ? -8.598 -2.577 17.897 1.00 97.62 125 GLU A O 1
ATOM 1024 N N . GLU A 1 126 ? -8.893 -3.025 20.074 1.00 97.06 126 GLU A N 1
ATOM 1025 C CA . GLU A 1 126 ? -7.548 -3.562 20.328 1.00 97.06 126 GLU A CA 1
ATOM 1026 C C . GLU A 1 126 ? -7.101 -4.607 19.296 1.00 97.06 126 GLU A C 1
ATOM 1028 O O . GLU A 1 126 ? -5.983 -4.536 18.788 1.00 97.06 126 GLU A O 1
ATOM 1033 N N . LYS A 1 127 ? -7.977 -5.557 18.940 1.00 97.62 127 LYS A N 1
ATOM 1034 C CA . LYS A 1 127 ? -7.662 -6.620 17.965 1.00 97.62 127 LYS A CA 1
ATOM 1035 C C . LYS A 1 127 ? -7.358 -6.051 16.583 1.00 97.62 127 LYS A C 1
ATOM 1037 O O . LYS A 1 127 ? -6.433 -6.508 15.912 1.00 97.62 127 LYS A O 1
ATOM 1042 N N . PHE A 1 128 ? -8.145 -5.065 16.153 1.00 98.12 128 PHE A N 1
ATOM 1043 C CA . PHE A 1 128 ? -7.922 -4.403 14.877 1.00 98.12 128 PHE A CA 1
ATOM 1044 C C . PHE A 1 128 ? -6.636 -3.578 14.916 1.00 98.12 128 PHE A C 1
ATOM 1046 O O . PHE A 1 128 ? -5.833 -3.679 13.993 1.00 98.12 128 PHE A O 1
ATOM 1053 N N . LEU A 1 129 ? -6.401 -2.817 15.991 1.00 97.62 129 LEU A N 1
ATOM 1054 C CA . LEU A 1 129 ? -5.193 -2.006 16.128 1.00 97.62 129 LEU A CA 1
ATOM 1055 C C . LEU A 1 129 ? -3.915 -2.838 16.203 1.00 97.62 129 LEU A C 1
ATOM 1057 O O . LEU A 1 129 ? -2.906 -2.421 15.637 1.00 97.62 129 LEU A O 1
ATOM 1061 N N . GLN A 1 130 ? -3.945 -4.003 16.852 1.00 97.88 130 GLN A N 1
ATOM 1062 C CA . GLN A 1 130 ? -2.817 -4.937 16.859 1.00 97.88 130 GLN A CA 1
ATOM 1063 C C . GLN A 1 130 ? -2.461 -5.381 15.439 1.00 97.88 130 GLN A C 1
ATOM 1065 O O . GLN A 1 130 ? -1.309 -5.251 15.041 1.00 97.88 130 GLN A O 1
ATOM 1070 N N . TYR A 1 131 ? -3.455 -5.825 14.661 1.00 97.94 131 TYR A N 1
ATOM 1071 C CA . TYR A 1 131 ? -3.269 -6.155 13.246 1.00 97.94 131 TYR A CA 1
ATOM 1072 C C . TYR A 1 131 ? -2.765 -4.953 12.438 1.00 97.94 131 TYR A C 1
ATOM 1074 O O . TYR A 1 131 ? -1.835 -5.073 11.647 1.00 97.94 131 TYR A O 1
ATOM 1082 N N . PHE A 1 132 ? -3.396 -3.789 12.605 1.00 97.44 132 PHE A N 1
ATOM 1083 C CA . PHE A 1 132 ? -3.095 -2.645 11.759 1.00 97.44 132 PHE A CA 1
ATOM 1084 C C . PHE A 1 132 ? -1.679 -2.128 12.015 1.00 97.44 132 PHE A C 1
ATOM 1086 O O . PHE A 1 132 ? -0.958 -1.812 11.074 1.00 97.44 132 PHE A O 1
ATOM 1093 N N . SER A 1 133 ? -1.270 -2.113 13.285 1.00 96.50 133 SER A N 1
ATOM 1094 C CA . SER A 1 133 ? 0.068 -1.687 13.688 1.00 96.50 133 SER A CA 1
ATOM 1095 C C . SER A 1 133 ? 1.157 -2.678 13.293 1.00 96.50 133 SER A C 1
ATOM 1097 O O . SER A 1 133 ? 2.271 -2.245 13.059 1.00 96.50 133 SER A O 1
ATOM 1099 N N . SER A 1 134 ? 0.881 -3.986 13.230 1.00 96.25 134 SER A N 1
ATOM 1100 C CA . SER A 1 134 ? 1.908 -4.963 12.841 1.00 96.25 134 SER A CA 1
ATOM 1101 C C . SER A 1 134 ? 2.162 -5.010 11.336 1.00 96.25 134 SER A C 1
ATOM 1103 O O . SER A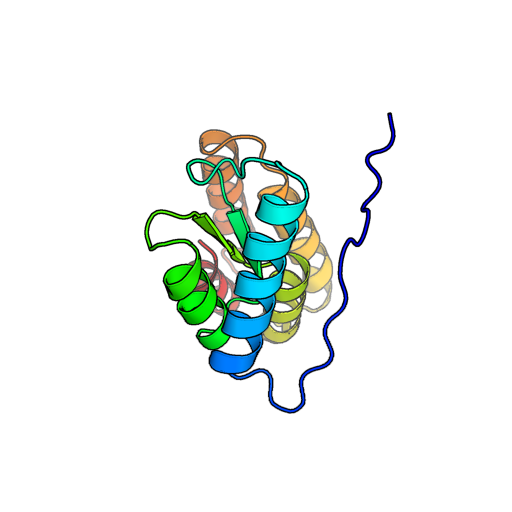 1 134 ? 3.248 -5.393 10.918 1.00 96.25 134 SER A O 1
ATOM 1105 N N . GLU A 1 135 ? 1.156 -4.677 10.526 1.00 93.19 135 GLU A N 1
ATOM 1106 C CA . GLU A 1 135 ? 1.213 -4.839 9.068 1.00 93.19 135 GLU A CA 1
ATOM 1107 C C . GLU A 1 135 ? 1.438 -3.523 8.310 1.00 93.19 135 GLU A C 1
ATOM 1109 O O . GLU A 1 135 ? 1.959 -3.550 7.195 1.00 93.19 135 GLU A O 1
ATOM 1114 N N . TRP A 1 136 ? 1.009 -2.380 8.863 1.00 93.81 136 TRP A N 1
ATOM 1115 C CA . TRP A 1 136 ? 0.908 -1.122 8.105 1.00 93.81 136 TRP A CA 1
ATOM 1116 C C . TRP A 1 136 ? 1.594 0.091 8.741 1.00 93.81 136 TRP A C 1
ATOM 1118 O O . TRP A 1 136 ? 1.672 1.124 8.072 1.00 93.81 136 TRP A O 1
ATOM 1128 N N . LEU A 1 137 ? 2.047 -0.002 9.995 1.00 90.81 137 LEU A N 1
ATOM 1129 C CA . LEU A 1 137 ? 2.717 1.081 10.729 1.00 90.81 137 LEU A CA 1
ATOM 1130 C C . LEU A 1 137 ? 4.140 0.679 11.116 1.00 90.81 137 LEU A C 1
ATOM 1132 O O . LEU A 1 137 ? 4.996 1.590 11.118 1.00 90.81 137 LEU A O 1
#

Sequence (137 aa):
MIKQFHPYGFAVCSNEAEKDFEFIFMSIRDGLQDLNMNMNEQNLVLVADGAEAIRNAFSSVFGEDHNMVMCWSHMRKRVQKKLHLIEDKNLHNEIMDDIDTVQLSNSQKTFEVATKLFLKKWKSEEKFLQYFSSEWL

Organism: NCBI:txid1234261

Radius of gyration: 18.7 Å; chains: 1; bounding box: 40×38×50 Å

Foldseek 3Di:
DDDDDDDPDDDDDDPLALVSLLVVLVVVVVVCVVVVHDDPLQADEAEEQPDPSNVVSCCVRRNDNYHYHYHPVNVLVVLLVVCVLPVDPVCSVVLSVLVVVLVPQPDPVSNVVSVVVSCVVCVVSPSSCVVCVVPPD

InterPro domains:
  IPR018289 MULE transposase domain [PF10551] (3-77)

pLDDT: mean 92.32, std 7.34, range [50.81, 98.38]